Protein AF-A0A6H1WZG7-F1 (afdb_monomer_lite)

Structure (mmCIF, N/CA/C/O backbone):
data_AF-A0A6H1WZG7-F1
#
_entry.id   AF-A0A6H1WZG7-F1
#
loop_
_atom_site.group_PDB
_atom_site.id
_atom_site.type_symbol
_atom_site.label_atom_id
_atom_site.label_alt_id
_atom_site.label_comp_id
_atom_site.label_asym_id
_atom_site.label_entity_id
_atom_site.label_seq_id
_atom_site.pdbx_PDB_ins_code
_atom_site.Cartn_x
_atom_site.Cartn_y
_atom_site.Cartn_z
_atom_site.occupancy
_atom_site.B_iso_or_equiv
_atom_site.auth_seq_id
_atom_site.auth_comp_id
_atom_site.auth_asym_id
_atom_site.auth_atom_id
_atom_site.pdbx_PDB_model_num
ATOM 1 N N . MET A 1 1 ? -19.530 12.503 1.010 1.00 47.38 1 MET A N 1
ATOM 2 C CA . MET A 1 1 ? -18.170 11.911 0.934 1.00 47.38 1 MET A CA 1
ATOM 3 C C . MET A 1 1 ? -18.129 10.401 1.187 1.00 47.38 1 MET A C 1
ATOM 5 O O . MET A 1 1 ? -17.145 9.780 0.808 1.00 47.38 1 MET A O 1
ATOM 9 N N . GLU A 1 2 ? -19.156 9.774 1.776 1.00 45.34 2 GLU A N 1
ATOM 10 C CA . GLU A 1 2 ? -19.132 8.324 2.058 1.00 45.34 2 GLU A CA 1
ATOM 11 C C . GLU A 1 2 ? -19.070 7.446 0.798 1.00 45.34 2 GLU A C 1
ATOM 13 O O . GLU A 1 2 ? -18.315 6.480 0.769 1.00 45.34 2 GLU A O 1
ATOM 18 N N . ASN A 1 3 ? -19.752 7.840 -0.283 1.00 48.50 3 ASN A N 1
ATOM 19 C CA . ASN A 1 3 ? -19.745 7.095 -1.550 1.00 48.50 3 ASN A CA 1
ATOM 20 C C . ASN A 1 3 ? -18.385 7.088 -2.275 1.00 48.50 3 ASN A 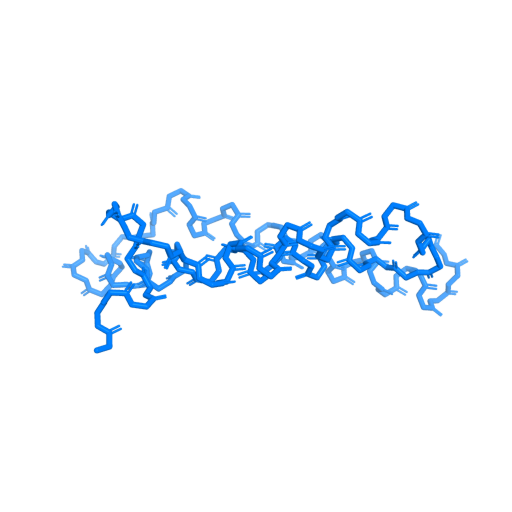C 1
ATOM 22 O O . ASN A 1 3 ? -18.161 6.214 -3.098 1.00 48.50 3 ASN A O 1
ATOM 26 N N . PHE A 1 4 ? -17.482 8.032 -1.980 1.00 52.22 4 PHE A N 1
ATOM 27 C CA . PHE A 1 4 ? -16.187 8.172 -2.672 1.00 52.22 4 PHE A CA 1
ATOM 28 C C . PHE A 1 4 ? -15.167 7.100 -2.252 1.00 52.22 4 PHE A C 1
ATOM 30 O O . PHE A 1 4 ? -14.206 6.829 -2.962 1.00 52.22 4 PHE A O 1
ATOM 37 N N . PHE A 1 5 ? -15.393 6.496 -1.083 1.00 53.50 5 PHE A N 1
ATOM 38 C CA . PHE A 1 5 ? -14.546 5.464 -0.485 1.00 53.50 5 PHE A CA 1
ATOM 39 C C . PHE A 1 5 ? -15.305 4.148 -0.258 1.00 53.50 5 PHE A C 1
ATOM 41 O O . PHE A 1 5 ? -14.800 3.260 0.418 1.00 53.50 5 PHE A O 1
ATOM 48 N N . SER A 1 6 ? -16.543 4.037 -0.745 1.00 48.84 6 SER A N 1
ATOM 49 C CA . SER A 1 6 ? -17.388 2.866 -0.516 1.00 48.84 6 SER A CA 1
ATOM 50 C C . SER A 1 6 ? -17.093 1.789 -1.557 1.00 48.84 6 SER A C 1
ATOM 52 O O . SER A 1 6 ? -17.392 1.981 -2.730 1.00 48.84 6 SER A O 1
ATOM 54 N N . THR A 1 7 ? -16.590 0.625 -1.138 1.00 54.31 7 THR A N 1
ATOM 55 C CA . THR A 1 7 ? -16.555 -0.600 -1.964 1.00 54.31 7 THR A CA 1
ATOM 56 C C . THR A 1 7 ? -17.936 -1.254 -2.110 1.00 54.31 7 THR A C 1
ATOM 58 O O . THR A 1 7 ? -18.130 -2.129 -2.952 1.00 54.31 7 THR A O 1
ATOM 61 N N . LYS A 1 8 ? -18.945 -0.800 -1.348 1.00 51.41 8 LYS A N 1
ATOM 62 C CA . LYS A 1 8 ? -20.343 -1.222 -1.505 1.00 51.41 8 LYS A CA 1
ATOM 63 C C . LYS A 1 8 ? -20.980 -0.481 -2.685 1.00 51.41 8 LYS A C 1
ATOM 65 O O . LYS A 1 8 ? -21.577 0.581 -2.524 1.00 51.41 8 LYS A O 1
ATOM 70 N N . GLY A 1 9 ? -20.817 -1.046 -3.880 1.00 53.16 9 GLY A N 1
ATOM 71 C CA . GLY A 1 9 ? -21.702 -0.835 -5.032 1.00 53.16 9 GLY A CA 1
ATOM 72 C C . GLY A 1 9 ? -21.645 0.515 -5.759 1.00 53.16 9 GLY A C 1
ATOM 73 O O . GLY A 1 9 ? -22.468 0.733 -6.644 1.00 53.16 9 GLY A O 1
ATOM 74 N N . LYS A 1 10 ? -20.713 1.424 -5.444 1.00 54.34 10 LYS A N 1
ATOM 75 C CA . LYS A 1 10 ? -20.527 2.677 -6.197 1.00 54.34 10 LYS A CA 1
ATOM 76 C C . LYS A 1 10 ? -19.062 2.877 -6.566 1.00 54.34 10 LYS A C 1
ATOM 78 O O . LYS A 1 10 ? -18.171 2.601 -5.777 1.00 54.34 10 LYS A O 1
ATOM 83 N N . PHE A 1 11 ? -18.864 3.322 -7.802 1.00 59.25 11 PHE A N 1
ATOM 84 C CA . PHE A 1 11 ? -17.590 3.583 -8.465 1.00 59.25 11 PHE A CA 1
ATOM 85 C C . PHE A 1 11 ? -16.524 4.158 -7.518 1.00 59.25 11 PHE A C 1
ATOM 87 O O . PHE A 1 11 ? -16.696 5.245 -6.966 1.00 59.25 11 PHE A O 1
ATOM 94 N N . ASN A 1 12 ? -15.421 3.428 -7.345 1.00 76.69 12 ASN A N 1
ATOM 95 C CA . ASN A 1 12 ? -14.327 3.823 -6.471 1.00 76.69 12 ASN A CA 1
ATOM 96 C C . ASN A 1 12 ? -13.166 4.366 -7.306 1.00 76.69 12 ASN A C 1
ATOM 98 O O . ASN A 1 12 ? -12.460 3.608 -7.972 1.00 76.69 12 ASN A O 1
ATOM 102 N N . ILE A 1 13 ? -12.980 5.686 -7.275 1.00 80.94 13 ILE A N 1
ATOM 103 C CA . ILE A 1 13 ? -11.975 6.358 -8.103 1.00 80.94 13 ILE A CA 1
ATOM 104 C C . ILE A 1 13 ? -10.554 5.875 -7.794 1.00 80.94 13 ILE A C 1
ATOM 106 O O . ILE A 1 13 ? -9.743 5.775 -8.705 1.00 80.94 13 ILE A O 1
ATOM 110 N N . PHE A 1 14 ? -10.263 5.517 -6.540 1.00 84.38 14 PHE A N 1
ATOM 111 C CA . PHE A 1 14 ? -8.943 5.035 -6.136 1.00 84.38 14 PHE A CA 1
ATOM 112 C C . PHE A 1 14 ? -8.628 3.681 -6.766 1.00 84.38 14 PHE A C 1
ATOM 114 O O . PHE A 1 14 ? -7.530 3.477 -7.273 1.00 84.38 14 PHE A O 1
ATOM 121 N N . LEU A 1 15 ? -9.619 2.791 -6.822 1.00 82.12 15 LEU A N 1
ATOM 122 C CA . LEU A 1 15 ? -9.482 1.499 -7.488 1.00 82.12 15 LEU A CA 1
ATOM 123 C C . LEU A 1 15 ? -9.261 1.675 -8.998 1.00 82.12 15 LEU A C 1
ATOM 125 O O . LEU A 1 15 ? -8.390 1.031 -9.571 1.00 82.12 15 LEU A O 1
ATOM 129 N N . VAL A 1 16 ? -9.992 2.593 -9.636 1.00 85.62 16 VAL A N 1
ATOM 130 C CA . VAL A 1 16 ? -9.840 2.874 -11.074 1.00 85.62 16 VAL A CA 1
ATOM 131 C C . VAL A 1 16 ? -8.477 3.489 -11.386 1.00 85.62 16 VAL A C 1
ATOM 133 O O . VAL A 1 16 ? -7.782 3.014 -12.281 1.00 85.62 16 VAL A O 1
ATOM 136 N N . VAL A 1 17 ? -8.063 4.510 -10.633 1.00 88.00 17 VAL A N 1
ATOM 137 C CA . VAL A 1 17 ? -6.746 5.145 -10.790 1.00 88.00 17 VAL A CA 1
ATOM 138 C C . VAL A 1 17 ? -5.627 4.136 -10.535 1.00 88.00 17 VAL A C 1
ATOM 140 O O . VAL A 1 17 ? -4.682 4.067 -11.318 1.00 88.00 17 VAL A O 1
ATOM 143 N N . GLY A 1 18 ? -5.754 3.312 -9.494 1.00 86.69 18 GLY A N 1
ATOM 144 C CA . GLY A 1 18 ? -4.792 2.260 -9.188 1.00 86.69 18 GLY A CA 1
ATOM 145 C C . GLY A 1 18 ? -4.638 1.252 -10.328 1.00 86.69 18 GLY A C 1
ATOM 146 O O . GLY A 1 18 ? -3.517 0.971 -10.742 1.00 86.69 18 GLY A O 1
ATOM 147 N N . ILE A 1 19 ? -5.745 0.784 -10.917 1.00 86.00 19 ILE A N 1
ATOM 148 C CA . ILE A 1 19 ? -5.719 -0.123 -12.078 1.00 86.00 19 ILE A CA 1
ATOM 149 C C . ILE A 1 19 ? -5.057 0.537 -13.293 1.00 86.00 19 ILE A C 1
ATOM 151 O O . ILE A 1 19 ? -4.240 -0.099 -13.957 1.00 86.00 19 ILE A O 1
ATOM 155 N N . ILE A 1 20 ? -5.363 1.807 -13.580 1.00 89.56 20 ILE A N 1
ATOM 156 C CA . ILE A 1 20 ? -4.733 2.537 -14.692 1.00 89.56 20 ILE A CA 1
ATOM 157 C C . ILE A 1 20 ? -3.215 2.597 -14.502 1.00 89.56 20 ILE A C 1
ATOM 159 O O . ILE A 1 20 ? -2.469 2.375 -15.456 1.00 89.56 20 ILE A O 1
ATOM 163 N N . LEU A 1 21 ? -2.748 2.859 -13.280 1.00 87.81 21 LEU A N 1
ATOM 164 C CA . LEU A 1 21 ? -1.321 2.902 -12.964 1.00 87.81 21 LEU A CA 1
ATOM 165 C C . LEU A 1 21 ? -0.663 1.522 -13.052 1.00 87.81 21 LEU A C 1
ATOM 167 O O . LEU A 1 21 ? 0.423 1.422 -13.612 1.00 87.81 21 LEU A O 1
ATOM 171 N N . ILE A 1 22 ? -1.336 0.459 -12.601 1.00 87.25 22 ILE A N 1
ATOM 172 C CA . ILE A 1 22 ? -0.867 -0.929 -12.763 1.00 87.25 22 ILE A CA 1
ATOM 173 C C . ILE A 1 22 ? -0.681 -1.277 -14.242 1.00 87.25 22 ILE A C 1
ATOM 175 O O . ILE A 1 22 ? 0.379 -1.758 -14.638 1.00 87.25 22 ILE A O 1
ATOM 179 N N . ILE A 1 23 ? -1.676 -0.974 -15.079 1.00 86.62 23 ILE A N 1
ATOM 180 C CA . ILE A 1 23 ? -1.597 -1.215 -16.525 1.00 86.62 23 ILE A CA 1
ATOM 181 C C . ILE A 1 23 ? -0.483 -0.365 -17.147 1.00 86.62 23 ILE A C 1
ATOM 183 O O . ILE A 1 23 ? 0.299 -0.864 -17.951 1.00 86.62 23 ILE A O 1
ATOM 187 N N . SER A 1 24 ? -0.369 0.904 -16.750 1.00 85.81 24 SER A N 1
ATOM 188 C CA . SER A 1 24 ? 0.672 1.809 -17.250 1.00 85.81 24 SER A CA 1
ATOM 189 C C . SER A 1 24 ? 2.078 1.339 -16.860 1.00 85.81 24 SER A C 1
ATOM 191 O O . SER A 1 24 ? 2.995 1.405 -17.677 1.00 85.81 24 SER A O 1
ATOM 193 N N . GLY A 1 25 ? 2.252 0.800 -15.650 1.00 81.69 25 GLY A N 1
ATOM 194 C CA . GLY A 1 25 ? 3.516 0.235 -15.170 1.00 81.69 25 GLY A CA 1
ATOM 195 C C . GLY A 1 25 ? 4.028 -0.919 -16.036 1.00 81.69 25 GLY A C 1
ATOM 196 O O . GLY A 1 25 ? 5.236 -1.052 -16.225 1.00 81.69 25 GLY A O 1
ATOM 197 N N . PHE A 1 26 ? 3.130 -1.678 -16.675 1.00 77.88 26 PHE A N 1
ATOM 198 C CA . PHE A 1 26 ? 3.515 -2.725 -17.627 1.00 77.88 26 PHE A CA 1
ATOM 199 C C . PHE A 1 26 ? 4.274 -2.170 -18.845 1.00 77.88 26 PHE A C 1
ATOM 201 O O . PHE A 1 26 ? 5.208 -2.805 -19.341 1.00 77.88 26 PHE A O 1
ATOM 208 N N . PHE A 1 27 ? 3.909 -0.967 -19.300 1.00 79.94 27 PHE A N 1
ATOM 209 C CA . PHE A 1 27 ? 4.564 -0.274 -20.414 1.00 79.94 27 PHE A CA 1
ATOM 210 C C . PHE A 1 27 ? 5.800 0.526 -19.969 1.00 79.94 27 PHE A C 1
ATOM 212 O O . PHE A 1 27 ? 6.726 0.712 -20.757 1.00 79.94 27 PHE A O 1
ATOM 219 N N . TYR A 1 28 ? 5.857 0.952 -18.702 1.00 73.00 28 TYR A N 1
ATOM 220 C CA . TYR A 1 28 ? 6.933 1.773 -18.134 1.00 73.00 28 TYR A CA 1
ATOM 221 C C . TYR A 1 28 ? 7.712 1.035 -17.029 1.00 73.00 28 TYR A C 1
ATOM 223 O O . TYR A 1 28 ? 7.740 1.465 -15.879 1.00 73.00 28 TYR A O 1
ATOM 231 N N . ARG A 1 29 ? 8.429 -0.041 -17.391 1.00 69.00 29 ARG A N 1
ATOM 232 C CA . ARG A 1 29 ? 9.187 -0.909 -16.453 1.00 69.00 29 ARG A CA 1
ATOM 233 C C . ARG A 1 29 ? 10.320 -0.242 -15.663 1.00 69.00 29 ARG A C 1
ATOM 235 O O . ARG A 1 29 ? 10.862 -0.859 -14.755 1.00 69.00 29 ARG A O 1
ATOM 242 N N . LYS A 1 30 ? 10.732 0.977 -16.023 1.00 69.94 30 LYS A N 1
ATOM 243 C CA . LYS A 1 30 ? 11.862 1.661 -15.367 1.00 69.94 30 LYS A CA 1
ATOM 244 C C . LYS A 1 30 ? 11.556 2.036 -13.911 1.00 69.94 30 LYS A C 1
ATOM 246 O O . LYS A 1 30 ? 12.478 2.199 -13.121 1.00 69.94 30 LYS A O 1
ATOM 251 N N . TYR A 1 31 ? 10.279 2.180 -13.571 1.00 71.75 31 TYR A N 1
ATOM 252 C CA . TYR A 1 31 ? 9.833 2.544 -12.234 1.00 71.75 31 TYR A CA 1
ATOM 253 C C . TYR A 1 31 ? 8.726 1.585 -11.796 1.00 71.75 31 TYR A C 1
ATOM 255 O O . TYR A 1 31 ? 7.901 1.217 -12.634 1.00 71.75 31 TYR A O 1
ATOM 263 N N . PRO A 1 32 ? 8.652 1.224 -10.505 1.00 77.75 32 PRO A N 1
ATOM 264 C CA . PRO A 1 32 ? 7.610 0.347 -9.972 1.00 77.75 32 PRO A CA 1
ATOM 265 C C . PRO A 1 32 ? 6.264 1.089 -9.826 1.00 77.75 32 PRO A C 1
ATOM 267 O O . PRO A 1 32 ? 5.692 1.209 -8.742 1.00 77.75 32 PRO A O 1
ATOM 270 N N . ILE A 1 33 ? 5.778 1.677 -10.924 1.00 83.56 33 ILE A N 1
ATOM 271 C CA . ILE A 1 33 ? 4.521 2.441 -10.997 1.00 83.56 33 ILE A CA 1
ATOM 272 C C . ILE A 1 33 ? 3.324 1.527 -10.726 1.00 83.56 33 ILE A C 1
ATOM 274 O O . ILE A 1 33 ? 2.317 1.962 -10.172 1.00 83.56 33 ILE A O 1
ATOM 278 N N . ASP A 1 34 ? 3.454 0.253 -11.074 1.00 82.94 34 ASP A N 1
ATOM 279 C CA . ASP A 1 34 ? 2.501 -0.799 -10.762 1.00 82.94 34 ASP A CA 1
ATOM 280 C C . ASP A 1 34 ? 2.315 -1.000 -9.256 1.00 82.94 34 ASP A C 1
ATOM 282 O O . ASP A 1 34 ? 1.181 -1.071 -8.785 1.00 82.94 34 ASP A O 1
ATOM 286 N N . LEU A 1 35 ? 3.401 -0.983 -8.483 1.00 82.94 35 LEU A N 1
ATOM 287 C CA . LEU A 1 35 ? 3.338 -1.063 -7.024 1.00 82.94 35 LEU A CA 1
ATOM 288 C C . LEU A 1 35 ? 2.715 0.196 -6.406 1.00 82.94 35 LEU A C 1
ATOM 290 O O . LEU A 1 35 ? 1.930 0.104 -5.463 1.00 82.94 35 LEU A O 1
ATOM 294 N N . VAL A 1 36 ? 2.979 1.375 -6.975 1.00 84.06 36 VAL A N 1
ATOM 295 C CA . VAL A 1 36 ? 2.303 2.620 -6.565 1.00 84.06 36 VAL A CA 1
ATOM 296 C C . VAL A 1 36 ? 0.804 2.562 -6.878 1.00 84.06 36 VAL A C 1
ATOM 298 O O . VAL A 1 36 ? -0.022 2.942 -6.048 1.00 84.06 36 VAL A O 1
ATOM 301 N N . GLY A 1 37 ? 0.438 2.050 -8.054 1.00 86.44 37 GLY A N 1
ATOM 302 C CA . GLY A 1 37 ? -0.952 1.829 -8.444 1.00 86.44 37 GLY A CA 1
ATOM 303 C C . GLY A 1 37 ? -1.670 0.861 -7.508 1.00 86.44 37 GLY A C 1
ATOM 304 O O . GLY A 1 37 ? -2.809 1.116 -7.115 1.00 86.44 37 GLY A O 1
ATOM 305 N N . LEU A 1 38 ? -0.977 -0.197 -7.080 1.00 85.56 38 LEU A N 1
ATOM 306 C CA . LEU A 1 38 ? -1.476 -1.141 -6.088 1.00 85.56 38 LEU A CA 1
ATOM 307 C C . LEU A 1 38 ? -1.788 -0.429 -4.766 1.00 85.56 38 LEU A C 1
ATOM 309 O O . LEU A 1 38 ? -2.919 -0.510 -4.296 1.00 85.56 38 LEU A O 1
ATOM 313 N N . LEU A 1 39 ? -0.848 0.346 -4.216 1.00 86.62 39 LEU A N 1
ATOM 314 C CA . LEU A 1 39 ? -1.068 1.108 -2.978 1.00 86.62 39 LEU A CA 1
ATOM 315 C C . LEU A 1 39 ? -2.269 2.060 -3.078 1.00 86.62 39 LEU A C 1
ATOM 317 O O . LEU A 1 39 ? -3.075 2.143 -2.153 1.00 86.62 39 LEU A O 1
ATOM 321 N N . ILE A 1 40 ? -2.431 2.744 -4.215 1.00 87.94 40 ILE A N 1
ATOM 322 C CA . ILE A 1 40 ? -3.566 3.647 -4.438 1.00 87.94 40 ILE A CA 1
ATOM 323 C C . ILE A 1 40 ? -4.891 2.876 -4.467 1.00 87.94 40 ILE A C 1
ATOM 325 O O . ILE A 1 40 ? -5.865 3.328 -3.864 1.00 87.94 40 ILE A O 1
ATOM 329 N N . ALA A 1 41 ? -4.937 1.703 -5.104 1.00 85.69 41 ALA A N 1
ATOM 330 C CA . ALA A 1 41 ? -6.144 0.879 -5.157 1.00 85.69 41 ALA A CA 1
ATOM 331 C C . ALA A 1 41 ? -6.612 0.406 -3.768 1.00 85.69 41 ALA A C 1
ATOM 333 O O . ALA A 1 41 ? -7.814 0.215 -3.571 1.00 85.69 41 ALA A O 1
ATOM 334 N N . PHE A 1 42 ? -5.692 0.252 -2.808 1.00 85.19 42 PHE A N 1
ATOM 335 C CA . PHE A 1 42 ? -5.993 -0.230 -1.457 1.00 85.19 42 PHE A CA 1
ATOM 336 C C . PHE A 1 42 ? -6.519 0.842 -0.490 1.00 85.19 42 PHE A C 1
ATOM 338 O O . PHE A 1 42 ? -7.194 0.470 0.466 1.00 85.19 42 PHE A O 1
ATOM 345 N N . ILE A 1 43 ? -6.345 2.143 -0.771 1.00 85.94 43 ILE A N 1
ATOM 346 C CA . ILE A 1 43 ? -6.803 3.271 0.080 1.00 85.94 43 ILE A CA 1
ATOM 347 C C . ILE A 1 43 ? -8.217 3.092 0.688 1.00 85.94 43 ILE A C 1
ATOM 349 O O . ILE A 1 43 ? -8.421 3.387 1.874 1.00 85.94 43 ILE A O 1
ATOM 353 N N . PRO A 1 44 ? -9.238 2.654 -0.074 1.00 83.12 44 PRO A N 1
ATOM 354 C CA . PRO A 1 44 ? -10.587 2.460 0.456 1.00 83.12 44 PRO A CA 1
ATOM 355 C C . PRO A 1 44 ? -10.656 1.348 1.507 1.00 83.12 44 PRO A C 1
ATOM 357 O O . PRO A 1 44 ? -11.331 1.501 2.529 1.00 83.12 44 PRO A O 1
ATOM 360 N N . GLU A 1 45 ? -9.927 0.257 1.278 1.00 82.12 45 GLU A N 1
ATOM 361 C CA . GLU A 1 45 ? -9.834 -0.862 2.209 1.00 82.12 45 GLU A CA 1
ATOM 362 C C . GLU A 1 45 ? -9.021 -0.473 3.443 1.00 82.12 45 GLU A C 1
ATOM 364 O O . GLU A 1 45 ? -9.454 -0.772 4.555 1.00 82.12 45 GLU A O 1
ATOM 369 N N . THR A 1 46 ? -7.952 0.317 3.296 1.00 84.56 46 THR A N 1
ATOM 370 C CA . THR A 1 46 ? -7.213 0.920 4.418 1.00 84.56 46 THR A CA 1
ATOM 371 C C . THR A 1 46 ? -8.153 1.701 5.325 1.00 84.56 46 THR A C 1
ATOM 373 O O . THR A 1 46 ? -8.176 1.521 6.543 1.00 84.56 46 THR A O 1
ATOM 376 N N . LYS A 1 47 ? -8.992 2.561 4.732 1.00 84.44 47 LYS A N 1
ATOM 377 C CA . LYS A 1 47 ? -9.958 3.379 5.470 1.00 84.44 47 LYS A CA 1
ATOM 378 C C . LYS A 1 47 ? -10.953 2.506 6.235 1.00 84.44 47 LYS A C 1
ATOM 380 O O . LYS A 1 47 ? -11.254 2.796 7.395 1.00 84.44 47 LYS A O 1
ATOM 385 N N . ASN A 1 48 ? -11.466 1.457 5.597 1.00 84.50 48 ASN A N 1
ATOM 386 C CA . ASN A 1 48 ? -12.411 0.535 6.217 1.00 84.50 48 ASN A CA 1
ATOM 387 C C . ASN A 1 48 ? -11.753 -0.267 7.354 1.00 84.50 48 ASN A C 1
ATOM 389 O O . ASN A 1 48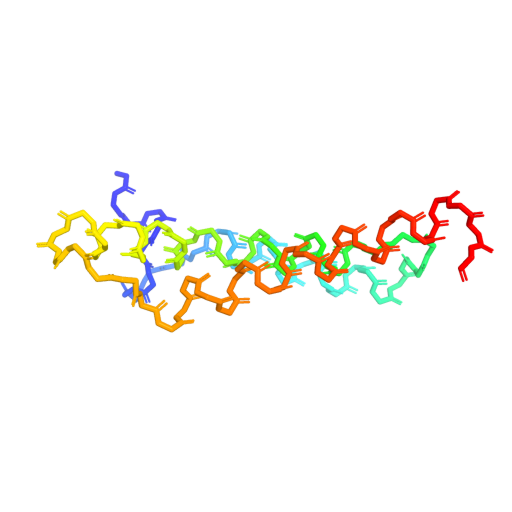 ? -12.317 -0.408 8.436 1.00 84.50 48 ASN A O 1
ATOM 393 N N . SER A 1 49 ? -10.51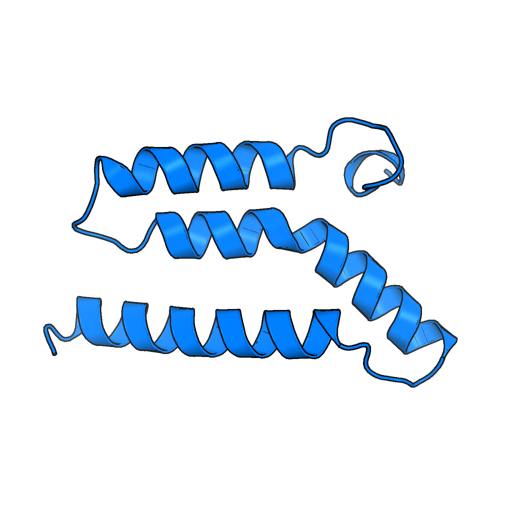8 -0.709 7.140 1.00 84.56 49 SER A N 1
ATOM 394 C CA . SER A 1 49 ? -9.724 -1.480 8.093 1.00 84.56 49 SER A CA 1
ATOM 395 C C . SER A 1 49 ? -9.314 -0.643 9.316 1.00 84.56 49 SER A C 1
ATOM 397 O O . SER A 1 49 ? -9.437 -1.103 10.451 1.00 84.56 49 SER A O 1
ATOM 399 N N . ILE A 1 50 ? -8.951 0.633 9.126 1.00 86.00 50 ILE A N 1
ATOM 400 C CA . ILE A 1 50 ? -8.721 1.595 10.221 1.00 86.00 50 ILE A CA 1
ATOM 401 C C . ILE A 1 50 ? -10.011 1.850 11.005 1.00 86.00 50 ILE A C 1
ATOM 403 O O . ILE A 1 50 ? -9.979 1.909 12.235 1.00 86.00 50 ILE A O 1
ATOM 407 N N . LYS A 1 51 ? -11.151 2.010 10.321 1.00 86.81 51 LYS A N 1
ATOM 408 C CA . LYS A 1 51 ? -12.448 2.180 10.990 1.00 86.81 51 LYS A CA 1
ATOM 409 C C . LYS A 1 51 ? -12.780 0.955 11.849 1.00 86.81 51 LYS A C 1
ATOM 411 O O . LYS A 1 51 ? -13.069 1.115 13.029 1.00 86.81 51 LYS A O 1
ATOM 416 N N . HIS A 1 52 ? -12.631 -0.247 11.296 1.00 87.06 52 HIS A N 1
ATOM 417 C CA . HIS A 1 52 ? -12.812 -1.501 12.028 1.00 87.06 52 HIS A CA 1
ATOM 418 C C . HIS A 1 52 ? -11.875 -1.609 13.241 1.00 87.06 52 HIS A C 1
ATOM 420 O O . HIS A 1 52 ? -12.305 -2.013 14.320 1.00 87.06 52 HIS A O 1
ATOM 426 N N . TYR A 1 53 ? -10.603 -1.225 13.096 1.00 86.75 53 TYR A N 1
ATOM 427 C CA . TYR A 1 53 ? -9.653 -1.206 14.209 1.00 86.75 53 TYR A CA 1
ATOM 428 C C . TYR A 1 53 ? -10.092 -0.241 15.317 1.00 86.75 53 TYR A C 1
ATOM 430 O O . TYR A 1 53 ? -10.051 -0.602 16.488 1.00 86.75 53 TYR A O 1
ATOM 438 N N . LYS A 1 54 ? -10.573 0.957 14.965 1.00 87.00 54 LYS A N 1
ATOM 439 C CA . LYS A 1 54 ? -11.109 1.914 15.947 1.00 87.00 54 LYS A CA 1
ATOM 440 C C . LYS A 1 54 ? -12.345 1.385 16.677 1.00 87.00 54 LYS A C 1
ATOM 442 O O . LYS A 1 54 ? -12.518 1.693 17.848 1.00 87.00 54 LYS A O 1
ATOM 447 N N . GLU A 1 55 ? -13.189 0.613 15.997 1.00 89.81 55 GLU A N 1
ATOM 448 C CA . GLU A 1 55 ? -14.428 0.066 16.565 1.00 89.81 55 GLU A CA 1
ATOM 449 C C . GLU A 1 55 ? -14.193 -1.186 17.424 1.00 89.81 55 GLU A C 1
ATOM 451 O O . GLU A 1 55 ? -14.882 -1.386 18.419 1.00 89.81 55 GLU A O 1
ATOM 456 N N . THR A 1 56 ? -13.226 -2.033 17.060 1.00 89.75 56 THR A N 1
ATOM 457 C CA . THR A 1 56 ? -13.037 -3.360 17.681 1.00 89.75 56 THR A CA 1
ATOM 458 C C . THR A 1 56 ? -11.747 -3.505 18.486 1.00 89.75 56 THR A C 1
ATOM 460 O O . THR A 1 56 ? -11.593 -4.484 19.215 1.00 89.75 56 THR A O 1
ATOM 463 N N . GLY A 1 57 ? -10.789 -2.590 18.316 1.00 87.06 57 GLY A N 1
ATOM 464 C CA . GLY A 1 57 ? -9.426 -2.704 18.844 1.00 87.06 57 GLY A CA 1
ATOM 465 C C . GLY A 1 57 ? -8.597 -3.827 18.209 1.00 87.06 57 GLY A C 1
ATOM 466 O O . GLY A 1 57 ? -7.481 -4.088 18.651 1.00 87.06 57 GLY A O 1
ATOM 467 N N . LYS A 1 58 ? -9.125 -4.523 17.191 1.00 85.19 58 LYS A N 1
ATOM 468 C CA . LYS A 1 58 ? -8.474 -5.674 16.558 1.00 85.19 58 LYS A CA 1
ATOM 469 C C . LYS A 1 58 ? -7.958 -5.318 15.175 1.00 85.19 58 LYS A C 1
ATOM 471 O O . LYS A 1 58 ? -8.671 -4.746 14.348 1.00 85.19 58 LYS A O 1
ATOM 476 N N . ILE A 1 59 ? -6.712 -5.702 14.918 1.00 83.62 59 ILE A N 1
ATOM 477 C CA . ILE A 1 59 ? -6.118 -5.627 13.586 1.00 83.62 59 ILE A CA 1
ATOM 478 C C . ILE A 1 59 ? -6.788 -6.689 12.709 1.00 83.62 59 ILE A C 1
ATOM 480 O O . ILE A 1 59 ? -6.859 -7.858 13.084 1.00 83.62 59 ILE A O 1
ATOM 484 N N . ASN A 1 60 ? -7.288 -6.280 11.544 1.00 82.88 60 ASN A N 1
ATOM 485 C CA . ASN A 1 60 ? -7.832 -7.201 10.550 1.00 82.88 60 ASN A CA 1
ATOM 486 C C . ASN A 1 60 ? -6.709 -7.700 9.619 1.00 82.88 60 ASN A C 1
ATOM 488 O O . ASN A 1 60 ? -5.750 -6.974 9.352 1.00 82.88 60 ASN A O 1
ATOM 492 N N . ALA A 1 61 ? -6.852 -8.912 9.079 1.00 79.69 61 ALA A N 1
ATOM 493 C CA . ALA A 1 61 ? -5.917 -9.521 8.133 1.00 79.69 61 ALA A CA 1
ATOM 494 C C . ALA A 1 61 ? -5.628 -8.621 6.918 1.00 79.69 61 ALA A C 1
ATOM 496 O O . ALA A 1 61 ? -4.495 -8.575 6.447 1.00 79.69 61 ALA A O 1
ATOM 497 N N . TYR A 1 62 ? -6.619 -7.843 6.469 1.00 79.31 62 TYR A N 1
ATOM 498 C CA . TYR A 1 62 ? -6.443 -6.852 5.403 1.00 79.31 62 TYR A CA 1
ATOM 499 C C . TYR A 1 62 ? -5.398 -5.784 5.743 1.00 79.31 62 TYR A C 1
ATOM 501 O O . TYR A 1 62 ? -4.568 -5.468 4.898 1.00 79.31 62 TYR A O 1
ATOM 509 N N . LEU A 1 63 ? -5.383 -5.275 6.982 1.00 81.62 63 LEU A N 1
ATOM 510 C CA . LEU A 1 63 ? -4.385 -4.285 7.402 1.00 81.62 63 LEU A CA 1
ATOM 511 C C . LEU A 1 63 ? -2.977 -4.896 7.420 1.00 81.62 63 LEU A C 1
ATOM 513 O O . LEU A 1 63 ? -2.016 -4.254 7.012 1.00 81.62 63 LEU A O 1
ATOM 517 N N . MET A 1 64 ? -2.857 -6.151 7.865 1.00 84.75 64 MET A N 1
ATOM 518 C CA . MET A 1 64 ? -1.578 -6.871 7.867 1.00 84.75 64 MET A CA 1
ATOM 519 C C . MET A 1 64 ? -1.053 -7.105 6.448 1.00 84.75 64 MET A C 1
ATOM 521 O O . MET A 1 64 ? 0.131 -6.894 6.193 1.00 84.75 64 MET A O 1
ATOM 525 N N . ALA A 1 65 ? -1.927 -7.506 5.521 1.00 85.12 65 ALA A N 1
ATOM 526 C CA . ALA A 1 65 ? -1.571 -7.688 4.117 1.00 85.12 65 ALA A CA 1
ATOM 527 C C . ALA A 1 65 ? -1.123 -6.369 3.470 1.00 85.12 65 ALA A C 1
ATOM 529 O O . ALA A 1 65 ? -0.136 -6.341 2.739 1.00 85.12 65 ALA A O 1
ATOM 530 N N . GLU A 1 66 ? -1.802 -5.266 3.781 1.00 84.38 66 GLU A N 1
ATOM 531 C CA . GLU A 1 66 ? -1.454 -3.945 3.265 1.00 84.38 66 GLU A CA 1
ATOM 532 C C . GLU A 1 66 ? -0.089 -3.460 3.775 1.00 84.38 66 GLU A C 1
ATOM 534 O O . GLU A 1 66 ? 0.737 -3.001 2.987 1.00 84.38 66 GLU A O 1
ATOM 539 N N . ILE A 1 67 ? 0.196 -3.638 5.071 1.00 86.81 67 ILE A N 1
ATOM 540 C CA . ILE A 1 67 ? 1.511 -3.330 5.655 1.00 86.81 67 ILE A CA 1
ATOM 541 C C . ILE A 1 67 ? 2.609 -4.145 4.964 1.00 86.81 67 ILE A C 1
ATOM 543 O O . ILE A 1 67 ? 3.664 -3.605 4.633 1.00 86.81 67 ILE A O 1
ATOM 547 N N . PHE A 1 68 ? 2.363 -5.431 4.711 1.00 87.88 68 PHE A N 1
ATOM 548 C CA . PHE A 1 68 ? 3.315 -6.282 4.003 1.00 87.88 68 PHE A CA 1
ATOM 549 C C . PHE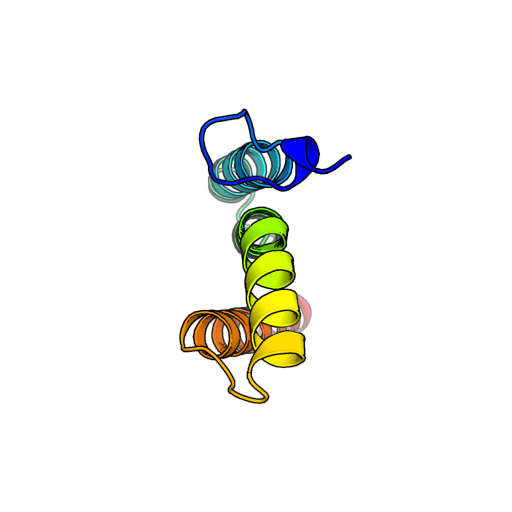 A 1 68 ? 3.584 -5.776 2.578 1.00 87.88 68 PHE A C 1
ATOM 551 O O . PHE A 1 68 ? 4.742 -5.597 2.200 1.00 87.88 68 PHE A O 1
ATOM 558 N N . ILE A 1 69 ? 2.5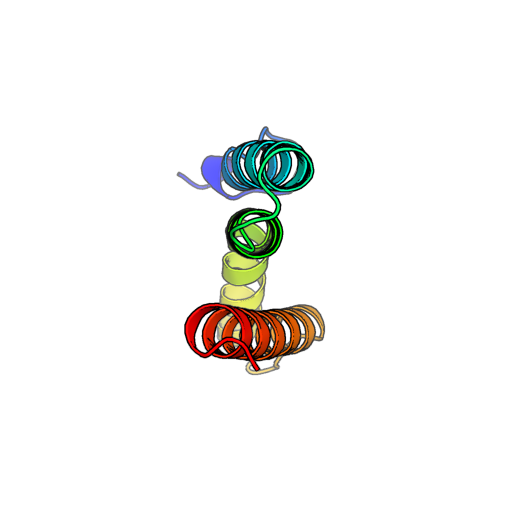30 -5.472 1.812 1.00 86.44 69 ILE A N 1
ATOM 559 C CA . ILE A 1 69 ? 2.645 -4.910 0.457 1.00 86.44 69 ILE A CA 1
ATOM 560 C C . ILE A 1 69 ? 3.419 -3.588 0.478 1.00 86.44 69 ILE A C 1
ATOM 562 O O . ILE A 1 69 ? 4.263 -3.356 -0.388 1.00 86.44 69 ILE A O 1
ATOM 566 N N . PHE A 1 70 ? 3.180 -2.736 1.475 1.00 87.00 70 PHE A N 1
ATOM 567 C CA . PHE A 1 70 ? 3.883 -1.467 1.631 1.00 87.00 70 PHE A CA 1
ATOM 568 C C . PHE A 1 70 ? 5.384 -1.654 1.884 1.00 87.00 70 PHE A C 1
ATOM 570 O O . PHE A 1 70 ? 6.200 -1.017 1.219 1.00 87.00 70 PHE A O 1
ATOM 577 N N . ILE A 1 71 ? 5.764 -2.566 2.786 1.00 89.50 71 ILE A N 1
ATOM 578 C CA . ILE A 1 71 ? 7.174 -2.880 3.072 1.00 89.50 71 ILE A CA 1
ATOM 579 C C . ILE A 1 71 ? 7.870 -3.434 1.824 1.00 89.50 71 ILE A C 1
ATOM 581 O O . ILE A 1 71 ? 8.960 -2.982 1.477 1.00 89.50 71 ILE A O 1
ATOM 585 N N . VAL A 1 72 ? 7.231 -4.374 1.121 1.00 87.31 72 VAL A N 1
ATOM 586 C CA . VAL A 1 72 ? 7.764 -4.942 -0.128 1.00 87.31 72 VAL A CA 1
ATOM 587 C C . VAL A 1 72 ? 7.921 -3.860 -1.196 1.00 87.31 72 VAL A C 1
ATOM 589 O O . VAL A 1 72 ? 8.949 -3.798 -1.868 1.00 87.31 72 VAL A O 1
ATOM 592 N N . THR A 1 73 ? 6.942 -2.962 -1.316 1.00 86.12 73 THR A N 1
ATOM 593 C CA . THR A 1 73 ? 6.995 -1.844 -2.265 1.00 86.12 73 THR A CA 1
ATOM 594 C C . THR A 1 73 ? 8.149 -0.898 -1.954 1.00 86.12 73 THR A C 1
ATOM 596 O O . THR A 1 73 ? 8.893 -0.531 -2.861 1.00 86.12 73 THR A O 1
ATOM 599 N N . LEU A 1 74 ? 8.345 -0.541 -0.681 1.00 86.00 74 LEU A N 1
ATOM 600 C CA . LEU A 1 74 ? 9.479 0.276 -0.251 1.00 86.00 74 LEU A CA 1
ATOM 601 C C . LEU A 1 74 ? 10.814 -0.396 -0.568 1.00 86.00 74 LEU A C 1
ATOM 603 O O . LEU A 1 74 ? 11.703 0.257 -1.109 1.00 86.00 74 LEU A O 1
ATOM 607 N N . TYR A 1 75 ? 10.942 -1.689 -0.271 1.00 87.00 75 TYR A N 1
ATOM 608 C CA . TYR A 1 75 ? 12.150 -2.451 -0.569 1.00 87.00 75 TYR A CA 1
ATOM 609 C C . TYR A 1 75 ? 12.470 -2.428 -2.068 1.00 87.00 75 TYR A C 1
ATOM 611 O O . TYR A 1 75 ? 13.569 -2.035 -2.448 1.00 87.00 75 TYR A O 1
ATOM 619 N N . ILE A 1 76 ? 11.493 -2.748 -2.924 1.00 85.38 76 ILE A N 1
ATOM 620 C CA . ILE A 1 76 ? 11.666 -2.747 -4.384 1.00 85.38 76 ILE A CA 1
ATOM 621 C C . ILE A 1 76 ? 12.007 -1.347 -4.897 1.00 85.38 76 ILE A C 1
ATOM 623 O O . ILE A 1 76 ? 12.882 -1.201 -5.750 1.00 85.38 76 ILE A O 1
ATOM 627 N N . PHE A 1 77 ? 11.355 -0.306 -4.377 1.00 82.81 77 PHE A N 1
ATOM 628 C CA . PHE A 1 77 ? 11.632 1.073 -4.771 1.00 82.81 77 PHE A CA 1
ATOM 629 C C . PHE A 1 77 ? 13.071 1.483 -4.433 1.00 82.81 77 PHE A C 1
ATOM 631 O O . PHE A 1 77 ? 13.766 2.045 -5.279 1.00 82.81 77 PHE A O 1
ATOM 638 N N . ILE A 1 78 ? 13.533 1.157 -3.222 1.00 83.75 78 ILE A N 1
ATOM 639 C CA . ILE A 1 78 ? 14.904 1.419 -2.770 1.00 83.75 78 ILE A CA 1
ATOM 640 C C . ILE A 1 78 ? 15.908 0.625 -3.614 1.00 83.75 78 ILE A C 1
ATOM 642 O O . I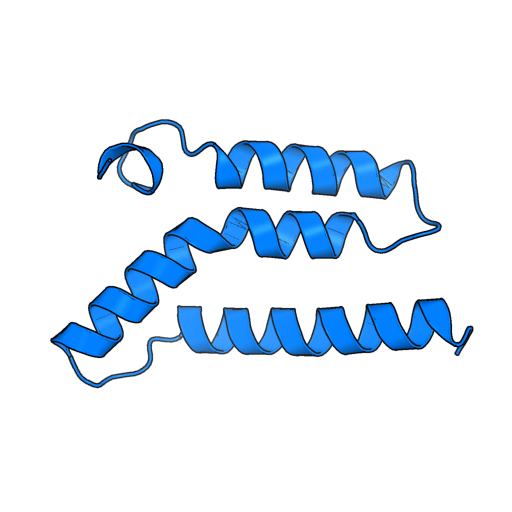LE A 1 78 ? 16.854 1.217 -4.125 1.00 83.75 78 ILE A O 1
ATOM 646 N N . SER A 1 79 ? 15.674 -0.670 -3.834 1.00 81.75 79 SER A N 1
ATOM 647 C CA . SER A 1 79 ? 16.489 -1.522 -4.712 1.00 81.75 79 SER A CA 1
ATOM 648 C C . SER A 1 79 ? 16.607 -0.961 -6.128 1.00 81.75 79 SER A C 1
ATOM 650 O O . SER A 1 79 ? 17.705 -0.812 -6.660 1.00 81.75 79 SER A O 1
ATOM 652 N N . THR A 1 80 ? 15.485 -0.534 -6.712 1.00 78.44 80 THR A N 1
ATOM 653 C CA . THR A 1 80 ? 15.453 0.050 -8.062 1.00 78.44 80 THR A CA 1
ATOM 654 C C . THR A 1 80 ? 16.233 1.368 -8.131 1.00 78.44 80 THR A C 1
ATOM 656 O O . THR A 1 80 ? 16.926 1.618 -9.113 1.00 78.44 80 THR A O 1
ATOM 659 N N . MET A 1 81 ? 16.149 2.212 -7.094 1.00 76.06 81 MET A N 1
ATOM 660 C CA . MET A 1 81 ? 16.911 3.468 -6.998 1.00 76.06 81 MET A CA 1
ATOM 661 C C . MET A 1 81 ? 18.412 3.235 -6.781 1.00 76.06 81 MET A C 1
ATOM 663 O O . MET A 1 81 ? 19.227 3.999 -7.295 1.00 76.06 81 MET A O 1
ATOM 667 N N . LEU A 1 82 ? 18.777 2.200 -6.023 1.00 77.75 82 LEU A N 1
ATOM 668 C CA . LEU A 1 82 ? 20.168 1.849 -5.727 1.00 77.75 82 LEU A CA 1
ATOM 669 C C . LEU A 1 82 ? 20.817 0.979 -6.817 1.00 77.75 82 LEU A C 1
ATOM 671 O O . LEU A 1 82 ? 22.038 0.843 -6.824 1.00 77.75 82 LEU A O 1
ATOM 675 N N . GLY A 1 83 ? 20.029 0.420 -7.741 1.00 68.19 83 GLY A N 1
ATOM 676 C CA . GLY A 1 83 ? 20.508 -0.487 -8.788 1.00 68.19 83 GLY A CA 1
ATOM 677 C C . GLY A 1 83 ? 20.949 -1.860 -8.265 1.00 68.19 83 GLY A C 1
ATOM 678 O O . GLY A 1 83 ? 21.802 -2.483 -8.895 1.00 68.19 83 GLY A O 1
ATOM 679 N N . ILE A 1 84 ? 20.404 -2.294 -7.120 1.00 58.12 84 ILE A N 1
ATOM 680 C CA . ILE A 1 84 ? 20.701 -3.562 -6.423 1.00 58.12 84 ILE A CA 1
ATOM 681 C C . ILE A 1 84 ? 19.461 -4.449 -6.456 1.00 58.12 84 ILE A C 1
ATOM 683 O O . ILE A 1 84 ? 19.578 -5.602 -6.918 1.00 58.12 84 ILE A O 1
#

Sequence (84 aa):
MENFFSTKGKFNIFLVVGIILIISGFFYRKYPIDLVGLLIAFIPETKNSIKHYKETGKINAYLMAEIFIFIVTLYIFISTMLGI

Secondary structure (DSSP, 8-state):
-GGGS-TTTS--HHHHHHHHHHHHHHH-TTS-HHHHHHHHHHHHHHHHHHHHHHHHS---HHHHHHHHHHHHHHHHHHHHHHT-

pLDDT: mean 79.05, std 11.91, range [45.34, 89.81]

Foldseek 3Di:
DCLQLDPPPHDHVQLVQLVVQLVVCVVVVLAPSNLVSVLSNCVSVCVVQVVVCVVPVDRDPSNVVSVVSVVVNVVVRVCSVVVD

Radius of gyration: 14.6 Å; chains: 1; bounding box: 42×21×39 Å